Protein AF-A0A4Y2I710-F1 (afdb_monomer_lite)

Structure (mmCIF, N/CA/C/O backbone):
data_AF-A0A4Y2I710-F1
#
_entry.id   AF-A0A4Y2I710-F1
#
loop_
_atom_site.group_PDB
_atom_site.id
_atom_site.type_symbol
_atom_site.label_atom_id
_atom_site.label_alt_id
_atom_site.label_comp_id
_atom_site.label_asym_id
_atom_site.label_entity_id
_atom_site.label_seq_id
_atom_site.pdbx_PDB_ins_code
_atom_site.Cartn_x
_atom_site.Cartn_y
_atom_site.Cartn_z
_atom_site.occupancy
_atom_site.B_iso_or_equiv
_atom_site.auth_seq_id
_atom_site.auth_comp_id
_atom_site.auth_asym_id
_atom_site.auth_atom_id
_atom_site.pdbx_PDB_model_num
ATOM 1 N N . MET A 1 1 ? -2.786 16.058 -28.121 1.00 37.12 1 MET A N 1
ATOM 2 C CA . MET A 1 1 ? -1.895 14.977 -27.649 1.00 37.12 1 MET A CA 1
ATOM 3 C C . MET A 1 1 ? -0.462 15.469 -27.745 1.00 37.12 1 MET A C 1
ATOM 5 O O . MET A 1 1 ? -0.052 15.858 -28.829 1.00 37.12 1 MET A O 1
ATOM 9 N N . ALA A 1 2 ? 0.272 15.526 -26.635 1.00 42.47 2 ALA A N 1
ATOM 10 C CA . ALA A 1 2 ? 1.715 15.735 -26.691 1.00 42.47 2 ALA A CA 1
ATOM 11 C C . ALA A 1 2 ? 2.361 14.354 -26.832 1.00 42.47 2 ALA A C 1
ATOM 13 O O . ALA A 1 2 ? 2.323 13.562 -25.892 1.00 42.47 2 ALA A O 1
ATOM 14 N N . TYR A 1 3 ? 2.883 14.042 -28.016 1.00 41.62 3 TYR A N 1
ATOM 15 C CA . TYR A 1 3 ? 3.672 12.834 -28.225 1.00 41.62 3 TYR A CA 1
ATOM 16 C C . TYR A 1 3 ? 4.950 12.957 -27.389 1.00 41.62 3 TYR A C 1
ATOM 18 O O . TYR A 1 3 ? 5.738 13.886 -27.576 1.00 41.62 3 TYR A O 1
ATOM 26 N N . LEU A 1 4 ? 5.138 12.059 -26.422 1.00 51.78 4 LEU A N 1
ATOM 27 C CA . LEU A 1 4 ? 6.428 11.921 -25.756 1.00 51.78 4 LEU A CA 1
ATOM 28 C C . LEU A 1 4 ? 7.411 11.367 -26.791 1.00 51.78 4 LEU A C 1
ATOM 30 O O . LEU A 1 4 ? 7.114 10.371 -27.446 1.00 51.78 4 LEU A O 1
ATOM 34 N N . LEU A 1 5 ? 8.555 12.033 -26.960 1.00 45.72 5 LEU A N 1
ATOM 35 C CA . LEU A 1 5 ? 9.612 11.564 -27.857 1.00 45.72 5 LEU A CA 1
ATOM 36 C C . LEU A 1 5 ? 9.988 10.111 -27.501 1.00 45.72 5 LEU A C 1
ATOM 38 O O . LEU A 1 5 ? 10.096 9.820 -26.304 1.00 45.72 5 LEU A O 1
ATOM 42 N N . PRO A 1 6 ? 10.224 9.228 -28.491 1.00 58.31 6 PRO A N 1
ATOM 43 C CA . PRO A 1 6 ? 10.567 7.820 -28.264 1.00 58.31 6 PRO A CA 1
ATOM 44 C C . PRO A 1 6 ? 11.717 7.629 -27.265 1.00 58.31 6 PRO A C 1
ATOM 46 O O . PRO A 1 6 ? 11.672 6.734 -26.430 1.00 58.31 6 PRO A O 1
ATOM 49 N N . ASP A 1 7 ? 12.682 8.552 -27.253 1.00 62.19 7 ASP A N 1
ATOM 50 C CA . ASP A 1 7 ? 13.846 8.524 -26.359 1.00 62.19 7 ASP A CA 1
ATOM 51 C C . ASP A 1 7 ? 13.526 8.768 -24.868 1.00 62.19 7 ASP A C 1
ATOM 53 O O . ASP A 1 7 ? 14.387 8.577 -24.009 1.00 62.19 7 ASP A O 1
ATOM 57 N N . ARG A 1 8 ? 12.302 9.199 -24.517 1.00 60.38 8 ARG A N 1
ATOM 58 C CA . ARG A 1 8 ? 11.859 9.345 -23.114 1.00 60.38 8 ARG A CA 1
ATOM 59 C C . ARG A 1 8 ? 11.160 8.110 -22.553 1.00 60.38 8 ARG A C 1
ATOM 61 O O . ARG A 1 8 ? 10.933 8.075 -21.342 1.00 60.38 8 ARG A O 1
ATOM 68 N N . ILE A 1 9 ? 10.786 7.138 -23.385 1.00 59.91 9 ILE A N 1
ATOM 69 C CA . ILE A 1 9 ? 10.041 5.953 -22.954 1.00 59.91 9 ILE A CA 1
ATOM 70 C C . ILE A 1 9 ? 10.943 4.738 -23.120 1.00 59.91 9 ILE A C 1
ATOM 72 O O . ILE A 1 9 ? 11.328 4.371 -24.222 1.00 59.91 9 ILE A O 1
ATOM 76 N N . ARG A 1 10 ? 11.275 4.096 -22.001 1.00 66.56 10 ARG A N 1
ATOM 77 C CA . ARG A 1 10 ? 11.986 2.821 -22.002 1.00 66.56 10 ARG A CA 1
ATOM 78 C C . ARG A 1 10 ? 10.987 1.718 -21.689 1.00 66.56 10 ARG A C 1
ATOM 80 O O . ARG A 1 10 ? 10.447 1.687 -20.584 1.00 66.56 10 ARG A O 1
ATOM 87 N N . GLU A 1 11 ? 10.759 0.822 -22.643 1.00 72.00 11 GLU A N 1
ATOM 88 C CA . GLU A 1 11 ? 9.982 -0.392 -22.394 1.00 72.00 11 GLU A CA 1
ATOM 89 C C . GLU A 1 11 ? 10.671 -1.226 -21.310 1.00 72.00 11 GLU A C 1
ATOM 91 O O . GLU A 1 11 ? 11.881 -1.470 -21.345 1.00 72.00 11 GLU A O 1
ATOM 96 N N . THR A 1 12 ? 9.904 -1.613 -20.294 1.00 79.88 12 THR A N 1
ATOM 97 C CA . THR A 1 12 ? 10.378 -2.415 -19.163 1.00 79.88 12 THR A CA 1
ATOM 98 C C . THR A 1 12 ? 9.270 -3.359 -18.718 1.00 79.88 12 THR A C 1
ATOM 100 O O . THR A 1 12 ? 8.093 -3.112 -18.983 1.00 79.88 12 THR A O 1
ATOM 103 N N . SER A 1 13 ? 9.634 -4.455 -18.055 1.00 83.12 13 SER A N 1
ATOM 104 C CA . SER A 1 13 ? 8.649 -5.387 -17.511 1.00 83.12 13 SER A CA 1
ATOM 105 C C . SER A 1 13 ? 7.849 -4.744 -16.367 1.00 83.12 13 SER A C 1
ATOM 107 O O . SER A 1 13 ? 8.386 -3.901 -15.637 1.00 83.12 13 SER A O 1
ATOM 109 N N . PRO A 1 14 ? 6.597 -5.178 -16.132 1.00 82.44 14 PRO A N 1
ATOM 110 C CA . PRO A 1 14 ? 5.882 -4.865 -14.900 1.00 82.44 14 PRO A CA 1
ATOM 111 C C . PRO A 1 14 ? 6.755 -5.129 -13.665 1.00 82.44 14 PRO A C 1
ATOM 113 O O . PRO A 1 14 ? 7.597 -6.028 -13.656 1.00 82.44 14 PRO A O 1
ATOM 116 N N . PHE A 1 15 ? 6.585 -4.300 -12.637 1.00 82.75 15 PHE A N 1
ATOM 117 C CA . PHE A 1 15 ? 7.353 -4.299 -11.383 1.00 82.75 15 PHE A CA 1
ATOM 118 C C . PHE A 1 15 ? 8.875 -4.079 -11.501 1.00 82.75 15 PHE A C 1
ATOM 120 O O . PHE A 1 15 ? 9.562 -4.114 -10.481 1.00 82.75 15 PHE A O 1
ATOM 127 N N . ALA A 1 16 ? 9.408 -3.739 -12.686 1.00 84.75 16 ALA A N 1
ATOM 128 C CA . ALA A 1 16 ? 10.828 -3.389 -12.850 1.00 84.75 16 ALA A CA 1
ATOM 129 C C . ALA A 1 16 ? 11.250 -2.183 -11.993 1.00 84.75 16 ALA A C 1
ATOM 131 O O . ALA A 1 16 ? 12.386 -2.105 -11.526 1.00 84.75 16 ALA A O 1
ATOM 132 N N . VAL A 1 17 ? 10.323 -1.249 -11.768 1.00 84.31 17 VAL A N 1
ATOM 133 C CA . VAL A 1 17 ? 10.470 -0.156 -10.806 1.00 84.31 17 VAL A CA 1
ATOM 134 C C . VAL A 1 17 ? 9.251 -0.181 -9.898 1.00 84.31 17 VAL A C 1
ATOM 136 O O . VAL A 1 17 ? 8.135 0.104 -10.339 1.00 84.31 17 VAL A O 1
ATOM 139 N N . THR A 1 18 ? 9.469 -0.542 -8.636 1.00 86.12 18 THR A N 1
ATOM 140 C CA . THR A 1 18 ? 8.421 -0.612 -7.616 1.00 86.12 18 THR A CA 1
ATOM 141 C C . THR A 1 18 ? 8.707 0.421 -6.538 1.00 86.12 18 THR A C 1
ATOM 143 O O . THR A 1 18 ? 9.806 0.456 -5.989 1.00 86.12 18 THR A O 1
ATOM 146 N N . GLY A 1 19 ? 7.730 1.276 -6.251 1.00 84.94 19 GLY A N 1
ATOM 147 C CA . GLY A 1 19 ? 7.777 2.172 -5.105 1.00 84.94 19 GLY A CA 1
ATOM 148 C C . GLY A 1 19 ? 7.083 1.550 -3.910 1.00 84.94 19 GLY A C 1
ATOM 149 O O . GLY A 1 19 ? 6.038 0.909 -4.053 1.00 84.94 19 GLY A O 1
ATOM 150 N N . LEU A 1 20 ? 7.677 1.773 -2.747 1.00 84.56 20 LEU A N 1
ATOM 151 C CA . LEU A 1 20 ? 7.140 1.364 -1.466 1.00 84.56 20 LEU A CA 1
ATOM 152 C C . LEU A 1 20 ? 6.627 2.589 -0.714 1.00 84.56 20 LEU A C 1
ATOM 154 O O . LEU A 1 20 ? 7.358 3.573 -0.599 1.00 84.56 20 LEU A O 1
ATOM 158 N N . ASP A 1 21 ? 5.405 2.530 -0.195 1.00 83.81 21 ASP A N 1
ATOM 159 C CA . ASP A 1 21 ? 4.890 3.573 0.693 1.00 83.81 21 ASP A CA 1
ATOM 160 C C . ASP A 1 21 ? 3.987 2.997 1.786 1.00 83.81 21 ASP A C 1
ATOM 162 O O . ASP A 1 21 ? 3.366 1.950 1.614 1.00 83.81 21 ASP A O 1
ATOM 166 N N . TYR A 1 22 ? 3.892 3.698 2.910 1.00 83.12 22 TYR A N 1
ATOM 167 C CA . TYR A 1 22 ? 3.013 3.329 4.010 1.00 83.12 22 TYR A CA 1
ATOM 168 C C . TYR A 1 22 ? 1.666 4.053 3.907 1.00 83.12 22 TYR A C 1
ATOM 170 O O . TYR A 1 22 ? 1.556 5.285 3.831 1.00 83.12 22 TYR A O 1
ATOM 178 N N . LEU A 1 23 ? 0.600 3.266 3.990 1.00 82.75 23 LEU A N 1
ATOM 179 C CA . LEU A 1 23 ? -0.751 3.726 4.248 1.00 82.75 23 LEU A CA 1
ATOM 180 C C . LEU A 1 23 ? -1.021 3.637 5.750 1.00 82.75 23 LEU A C 1
ATOM 182 O O . LEU A 1 23 ? -1.214 2.557 6.300 1.00 82.75 23 LEU A O 1
ATOM 186 N N . GLY A 1 24 ? -1.044 4.785 6.417 1.00 79.38 24 GLY A N 1
ATOM 187 C CA . GLY A 1 24 ? -1.417 4.861 7.819 1.00 79.38 24 GLY A CA 1
ATOM 188 C C . GLY A 1 24 ? -1.116 6.221 8.449 1.00 79.38 24 GLY A C 1
ATOM 189 O O . GLY A 1 24 ? -0.632 7.125 7.761 1.00 79.38 24 GLY A O 1
ATOM 190 N N . PRO A 1 25 ? -1.404 6.375 9.750 1.00 82.62 25 PRO A N 1
ATOM 191 C CA . PRO A 1 25 ? -2.068 5.377 10.592 1.00 82.62 25 PRO A CA 1
ATOM 192 C C . PRO A 1 25 ? -3.547 5.201 10.206 1.00 82.62 25 PRO A C 1
ATOM 194 O O . PRO A 1 25 ? -4.283 6.183 10.107 1.00 82.62 25 PRO A O 1
ATOM 197 N N . LEU A 1 26 ? -3.975 3.954 9.992 1.00 84.12 26 LEU A N 1
ATOM 198 C CA . LEU A 1 26 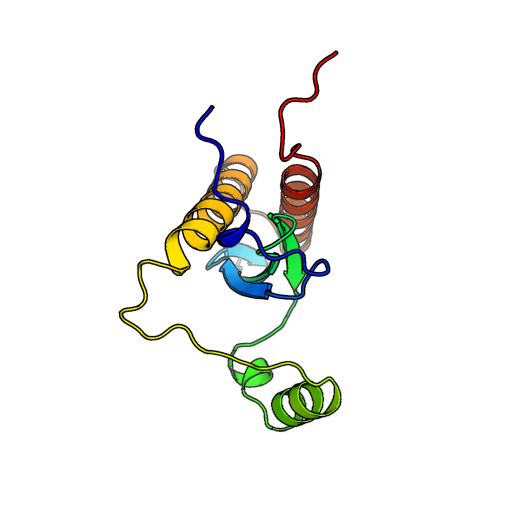? -5.388 3.580 9.889 1.00 84.12 26 LEU A CA 1
ATOM 199 C C . LEU A 1 26 ? -5.852 3.072 11.251 1.00 84.12 26 LEU A C 1
ATOM 201 O O . LEU A 1 26 ? -5.192 2.226 11.855 1.00 84.12 26 LEU A O 1
ATOM 205 N N . TYR A 1 27 ? -6.969 3.602 11.736 1.00 84.50 27 TYR A N 1
ATOM 206 C CA . TYR A 1 27 ? -7.517 3.238 13.037 1.00 84.50 27 TYR A CA 1
ATOM 207 C C . TYR A 1 27 ? -8.574 2.154 12.863 1.00 84.50 27 TYR A C 1
ATOM 209 O O . TYR A 1 27 ? -9.448 2.283 12.007 1.00 84.50 27 TYR A O 1
ATOM 217 N N . TYR A 1 28 ? -8.472 1.103 13.667 1.00 85.88 28 TYR A N 1
ATOM 218 C CA . TYR A 1 28 ? -9.467 0.042 13.771 1.00 85.88 28 TYR A CA 1
ATOM 219 C C . TYR A 1 28 ? -9.734 -0.247 15.244 1.00 85.88 28 TYR A C 1
ATOM 221 O O . TYR A 1 28 ? -8.857 -0.044 16.086 1.00 85.88 28 TYR A O 1
ATOM 229 N N . ASP A 1 29 ? -10.932 -0.727 15.543 1.00 87.19 29 ASP A N 1
ATOM 230 C CA . ASP A 1 29 ? -11.319 -1.084 16.898 1.00 87.19 29 ASP A CA 1
ATOM 231 C C . ASP A 1 29 ? -11.137 -2.585 17.106 1.00 87.19 29 ASP A C 1
ATOM 233 O O . ASP A 1 29 ? -11.661 -3.426 16.371 1.00 87.19 29 ASP A O 1
ATOM 237 N N . GLU A 1 30 ? -10.378 -2.931 18.137 1.00 86.75 30 GLU A N 1
ATOM 238 C CA . GLU A 1 30 ? -10.159 -4.301 18.568 1.00 86.75 30 GLU A CA 1
ATOM 239 C C . GLU A 1 30 ? -10.509 -4.396 20.048 1.00 86.75 30 GLU A C 1
ATOM 241 O O . GLU A 1 30 ? -9.903 -3.726 20.878 1.00 86.75 30 GLU A O 1
ATOM 246 N N . LYS A 1 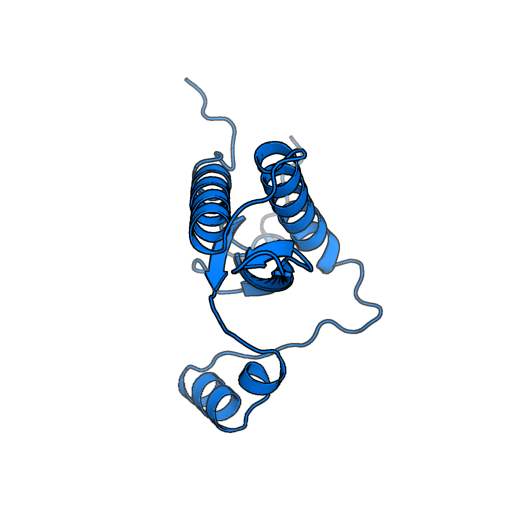31 ? -11.498 -5.229 20.398 1.00 85.00 31 LYS A N 1
ATOM 247 C CA . LYS A 1 31 ? -11.933 -5.430 21.796 1.00 85.00 31 LYS A CA 1
ATOM 248 C C . LYS A 1 31 ? -12.244 -4.111 22.533 1.00 85.00 31 LYS A C 1
ATOM 250 O O . LYS A 1 31 ? -11.917 -3.970 23.707 1.00 85.00 31 LYS A O 1
ATOM 255 N N . SER A 1 32 ? -12.880 -3.163 21.841 1.00 80.56 32 SER A N 1
ATOM 256 C CA . SER A 1 32 ? -13.206 -1.817 22.348 1.00 80.56 32 SER A CA 1
ATOM 257 C C . SER A 1 32 ? -11.998 -0.904 22.610 1.00 80.56 32 SER A C 1
ATOM 259 O O . SER A 1 32 ? -12.151 0.154 23.217 1.00 80.56 32 SER A O 1
ATOM 261 N N . GLU A 1 33 ? -10.810 -1.276 22.128 1.00 86.75 33 GLU A N 1
ATOM 262 C CA . GLU A 1 33 ? -9.620 -0.429 22.100 1.00 86.75 33 GLU A CA 1
ATOM 263 C C . GLU A 1 33 ? -9.308 -0.008 20.662 1.00 86.75 33 GLU A C 1
ATOM 265 O O . GLU A 1 33 ? -9.247 -0.839 19.754 1.00 86.75 33 GLU A O 1
ATOM 270 N N . SER A 1 34 ? -9.054 1.284 20.452 1.00 86.12 34 SER A N 1
ATOM 271 C CA . SER A 1 34 ? -8.637 1.780 19.141 1.00 86.12 34 SER A CA 1
ATOM 272 C C . SER A 1 34 ? -7.150 1.517 18.920 1.00 86.12 34 SER A C 1
ATOM 274 O O . SER A 1 34 ? -6.296 1.970 19.690 1.00 86.12 34 SER A O 1
ATOM 276 N N . ARG A 1 35 ? -6.824 0.801 17.846 1.00 86.50 35 ARG A N 1
ATOM 277 C CA . ARG A 1 35 ? -5.459 0.443 17.458 1.00 86.50 35 ARG A CA 1
ATOM 278 C C . ARG A 1 35 ? -5.093 1.056 16.121 1.00 86.50 35 ARG A C 1
ATOM 280 O O . ARG A 1 35 ? -5.930 1.289 15.253 1.00 86.50 35 ARG A O 1
ATOM 287 N N . LYS A 1 36 ? -3.797 1.322 15.956 1.00 86.25 36 LYS A N 1
ATOM 288 C CA . LYS A 1 36 ? -3.226 1.820 14.703 1.00 86.25 36 LYS A CA 1
ATOM 289 C C . LYS A 1 36 ? -2.706 0.647 13.891 1.00 86.25 36 LYS A C 1
ATOM 291 O O . LYS A 1 36 ? -1.982 -0.196 14.412 1.00 86.25 36 LYS A O 1
ATOM 296 N N . SER A 1 37 ? -3.020 0.643 12.607 1.00 84.75 37 SER A N 1
ATOM 297 C CA . SER A 1 37 ? -2.388 -0.212 11.612 1.00 84.75 37 SER A CA 1
ATOM 298 C C . SER A 1 37 ? -1.683 0.643 10.565 1.00 84.75 37 SER A C 1
ATOM 300 O O . SER A 1 37 ? -2.080 1.776 10.269 1.00 84.75 37 SER A O 1
ATOM 302 N N . TYR A 1 38 ? -0.611 0.081 10.023 1.00 84.94 38 TYR A N 1
ATOM 303 C CA . TYR A 1 38 ? 0.073 0.592 8.848 1.00 84.94 38 TYR A CA 1
ATOM 304 C C . TYR A 1 38 ? 0.065 -0.517 7.812 1.00 84.94 38 TYR A C 1
ATOM 306 O O . TYR A 1 38 ? 0.394 -1.661 8.121 1.00 84.94 38 TYR A O 1
ATOM 314 N N . ILE A 1 39 ? -0.332 -0.174 6.597 1.00 84.31 39 ILE A N 1
ATOM 315 C CA . ILE A 1 39 ? -0.373 -1.102 5.475 1.00 84.31 39 ILE A CA 1
ATOM 316 C C . ILE A 1 39 ? 0.710 -0.688 4.503 1.00 84.31 39 ILE A C 1
ATOM 318 O O . ILE A 1 39 ? 0.846 0.493 4.183 1.00 84.31 39 ILE A O 1
ATOM 322 N N . LEU A 1 40 ? 1.477 -1.663 4.036 1.00 86.31 40 LEU A N 1
ATOM 323 C CA . LEU A 1 40 ? 2.512 -1.411 3.057 1.00 86.31 40 LEU A CA 1
ATOM 324 C C . LEU A 1 40 ? 1.921 -1.458 1.653 1.00 86.31 40 LEU A C 1
ATOM 326 O O . LEU A 1 40 ? 1.215 -2.401 1.301 1.00 86.31 40 LEU A O 1
ATOM 330 N N . LEU A 1 41 ? 2.204 -0.442 0.850 1.00 86.06 41 LEU A N 1
ATOM 331 C CA . LEU A 1 41 ? 1.785 -0.351 -0.538 1.00 86.06 41 LEU A CA 1
ATOM 332 C C . LEU A 1 41 ? 2.997 -0.561 -1.438 1.00 86.06 41 LEU A C 1
ATOM 334 O O . LEU A 1 41 ? 3.960 0.202 -1.389 1.00 86.06 41 LEU A O 1
ATOM 338 N N . PHE A 1 42 ? 2.914 -1.570 -2.295 1.00 87.12 42 PHE A N 1
ATOM 339 C CA . PHE A 1 42 ? 3.825 -1.791 -3.407 1.00 87.12 42 PHE A CA 1
ATOM 340 C C . PHE A 1 42 ? 3.163 -1.252 -4.666 1.00 87.12 42 PHE A C 1
ATOM 342 O O . PHE A 1 42 ? 2.043 -1.631 -4.997 1.00 87.12 42 PHE A O 1
ATOM 349 N N . THR A 1 43 ? 3.837 -0.351 -5.365 1.00 85.56 43 THR A N 1
ATOM 350 C CA . THR A 1 43 ? 3.271 0.330 -6.533 1.00 85.56 43 THR A CA 1
ATOM 351 C C . THR A 1 43 ? 4.215 0.232 -7.713 1.00 85.56 43 THR A C 1
ATOM 353 O O . THR A 1 43 ? 5.380 0.616 -7.620 1.00 85.56 43 THR A O 1
ATOM 356 N N . CYS A 1 44 ? 3.728 -0.274 -8.840 1.00 85.19 44 CYS A N 1
ATOM 357 C CA . CYS A 1 44 ? 4.525 -0.358 -10.050 1.00 85.19 44 CYS A CA 1
ATOM 358 C C . CYS A 1 44 ? 4.547 0.993 -10.779 1.00 85.19 44 CYS A C 1
ATOM 360 O O . CYS A 1 44 ? 3.501 1.538 -11.124 1.00 85.19 44 CYS A O 1
ATOM 362 N N . ALA A 1 45 ? 5.736 1.519 -11.081 1.00 80.69 45 ALA A N 1
ATOM 363 C CA . ALA A 1 45 ? 5.889 2.735 -11.888 1.00 80.69 45 ALA A CA 1
ATOM 364 C C . ALA A 1 45 ? 5.423 2.556 -13.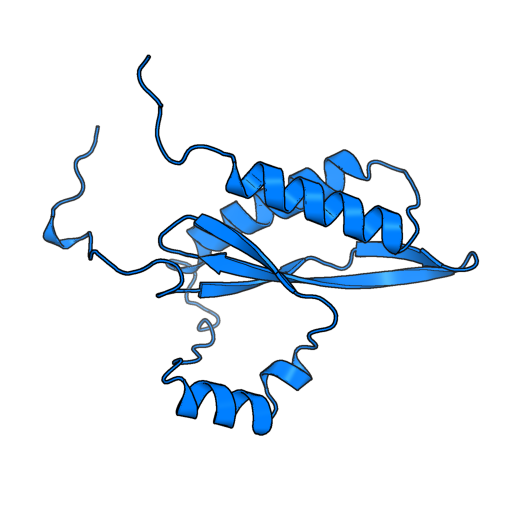341 1.00 80.69 45 ALA A C 1
ATOM 366 O O . ALA A 1 45 ? 5.057 3.524 -14.001 1.00 80.69 45 ALA A O 1
ATOM 367 N N . VAL A 1 46 ? 5.505 1.318 -13.838 1.00 78.38 46 VAL A N 1
ATOM 368 C CA . VAL A 1 46 ? 5.319 0.960 -15.249 1.00 78.38 46 VAL A CA 1
ATOM 369 C C . VAL A 1 46 ? 3.841 0.740 -15.554 1.00 78.38 46 VAL A C 1
ATOM 371 O O . VAL A 1 46 ? 3.304 1.355 -16.467 1.00 78.38 46 VAL A O 1
ATOM 374 N N . THR A 1 47 ? 3.169 -0.098 -14.760 1.00 78.06 47 THR A N 1
ATOM 375 C CA . THR A 1 47 ? 1.757 -0.469 -14.961 1.00 78.06 47 THR A CA 1
ATOM 376 C C . THR A 1 47 ? 0.796 0.335 -14.091 1.00 78.06 47 THR A C 1
ATOM 378 O O . THR A 1 47 ? -0.409 0.267 -14.287 1.00 78.06 47 THR A O 1
ATOM 381 N N . ARG A 1 48 ? 1.304 1.113 -13.124 1.00 75.00 48 ARG A N 1
ATOM 382 C CA . ARG A 1 48 ? 0.504 1.781 -12.079 1.00 75.00 48 ARG A CA 1
ATOM 383 C C . ARG A 1 48 ? -0.316 0.819 -11.210 1.00 75.00 48 ARG A C 1
ATOM 385 O O . ARG A 1 48 ? -1.195 1.274 -10.482 1.00 75.00 48 ARG A O 1
ATOM 392 N N . GLU A 1 49 ? 0.001 -0.473 -11.248 1.00 83.44 49 GLU A N 1
ATOM 393 C CA . GLU A 1 49 ? -0.615 -1.478 -10.388 1.00 83.44 49 GLU A CA 1
ATOM 394 C C . GLU A 1 49 ? -0.177 -1.298 -8.937 1.00 83.44 49 GLU A C 1
ATOM 396 O O . 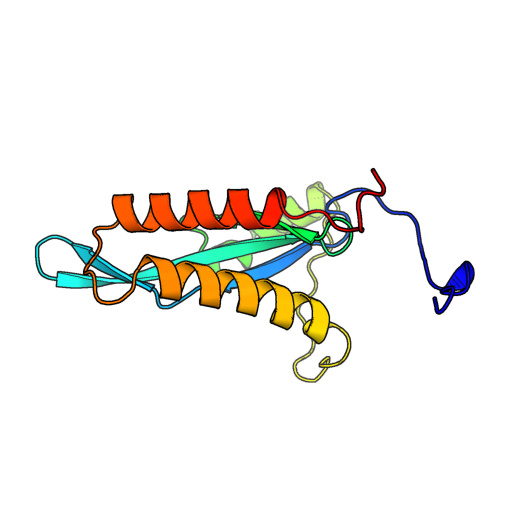GLU A 1 49 ? 0.963 -0.925 -8.640 1.00 83.44 49 GLU A O 1
ATOM 401 N N . MET A 1 50 ? -1.098 -1.599 -8.032 1.00 85.31 50 MET A N 1
ATOM 402 C CA . MET A 1 50 ? -0.908 -1.572 -6.595 1.00 85.31 50 MET A CA 1
ATOM 403 C C . MET A 1 50 ? -1.038 -2.986 -6.024 1.00 85.31 50 MET A C 1
ATOM 405 O O . MET A 1 50 ? -1.922 -3.753 -6.408 1.00 85.31 50 MET A O 1
ATOM 409 N N . LYS A 1 51 ? -0.177 -3.312 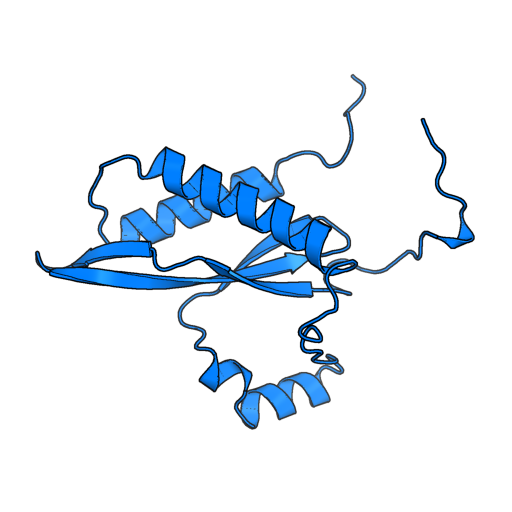-5.062 1.00 87.19 51 LYS A N 1
ATOM 410 C CA . LYS A 1 51 ? -0.261 -4.511 -4.230 1.00 87.19 51 LYS A CA 1
ATOM 411 C C . LYS A 1 51 ? -0.135 -4.134 -2.762 1.00 87.19 51 LYS A C 1
ATOM 413 O O . LYS A 1 51 ? 0.759 -3.372 -2.395 1.00 87.19 51 LYS A O 1
ATOM 418 N N . LYS A 1 52 ? -1.022 -4.657 -1.914 1.00 86.06 52 LYS A N 1
ATOM 419 C CA . LYS A 1 52 ? -0.915 -4.508 -0.456 1.00 86.06 52 LYS A CA 1
ATOM 420 C C . LYS A 1 52 ? 0.051 -5.540 0.144 1.00 86.06 52 LYS A C 1
ATOM 422 O O . LYS A 1 52 ? 0.091 -6.688 -0.291 1.00 86.06 52 LYS A O 1
ATOM 427 N N . GLY A 1 53 ? 0.799 -5.143 1.169 1.00 81.25 53 GLY A N 1
ATOM 428 C CA . GLY A 1 53 ? 1.598 -6.022 2.022 1.00 81.25 53 GLY A CA 1
ATOM 429 C C . GLY A 1 53 ? 1.138 -5.954 3.475 1.00 81.25 53 GLY A C 1
ATOM 430 O O . GLY A 1 53 ? 0.974 -4.862 4.025 1.00 81.25 53 GLY A O 1
ATOM 431 N N . PHE A 1 54 ? 0.957 -7.119 4.100 1.00 67.38 54 PHE A N 1
ATOM 432 C CA . PHE A 1 54 ? 0.587 -7.235 5.513 1.00 67.38 54 PHE A CA 1
ATOM 433 C C . PHE A 1 54 ? 1.799 -7.437 6.398 1.00 67.38 54 PHE A C 1
ATOM 435 O O . PHE A 1 54 ? 2.699 -8.196 6.051 1.00 67.38 54 PHE A O 1
ATOM 442 N N . ASN A 1 55 ? 1.766 -6.814 7.578 1.00 65.88 55 ASN A N 1
ATOM 443 C CA . ASN A 1 55 ? 2.696 -7.078 8.678 1.00 65.88 55 ASN A CA 1
ATOM 444 C C . ASN A 1 55 ? 4.181 -6.907 8.319 1.00 65.88 55 ASN A C 1
ATOM 446 O O . ASN A 1 55 ? 5.054 -7.465 8.979 1.00 65.88 55 ASN A O 1
ATOM 450 N N . VAL A 1 56 ? 4.479 -6.110 7.293 1.00 63.34 56 VAL A N 1
ATOM 451 C CA . VAL A 1 56 ? 5.851 -5.774 6.926 1.00 63.34 56 VAL A CA 1
ATOM 452 C C . VAL A 1 56 ? 6.248 -4.520 7.694 1.00 63.34 56 VAL A C 1
ATOM 454 O O . VAL A 1 56 ? 5.749 -3.426 7.432 1.00 63.34 56 VAL A O 1
ATOM 457 N N . LEU A 1 57 ? 7.125 -4.695 8.679 1.00 65.81 57 LEU A N 1
ATOM 458 C CA . LEU A 1 57 ? 7.683 -3.589 9.449 1.00 65.81 57 LEU A CA 1
ATOM 459 C C . LEU A 1 57 ? 8.883 -2.982 8.721 1.00 65.81 57 LEU A C 1
ATOM 461 O O . LEU A 1 57 ? 9.662 -3.692 8.087 1.00 65.81 57 LEU A O 1
ATOM 465 N N . ASP A 1 58 ? 9.097 -1.681 8.896 1.00 68.19 58 ASP A N 1
ATOM 466 C CA . ASP A 1 58 ? 10.239 -0.976 8.300 1.00 68.19 58 ASP A CA 1
ATOM 467 C C . ASP A 1 58 ? 11.590 -1.565 8.726 1.00 68.19 58 ASP A C 1
ATOM 469 O O . ASP A 1 58 ? 12.503 -1.742 7.919 1.00 68.19 58 ASP A O 1
ATOM 473 N N . HIS A 1 59 ? 11.688 -1.966 9.995 1.00 67.69 59 HIS A N 1
ATOM 474 C CA . HIS A 1 59 ? 12.856 -2.674 10.507 1.00 67.69 59 HIS A CA 1
ATOM 475 C C . HIS A 1 59 ? 13.069 -4.026 9.808 1.00 67.69 59 HIS A C 1
ATOM 477 O O . HIS A 1 59 ? 14.209 -4.404 9.558 1.00 67.69 59 HIS A O 1
ATOM 483 N N . SER A 1 60 ? 11.987 -4.723 9.441 1.00 73.56 60 SER A N 1
ATOM 484 C CA . SER A 1 60 ? 12.064 -5.997 8.720 1.00 73.56 60 SER A CA 1
ATOM 485 C C . SER A 1 60 ? 12.588 -5.806 7.298 1.00 73.56 60 SER A C 1
ATOM 487 O O . SER A 1 60 ? 13.425 -6.585 6.864 1.00 73.56 60 SER A O 1
ATOM 489 N N . LEU A 1 61 ? 12.189 -4.744 6.593 1.00 75.25 61 LEU A N 1
ATOM 490 C CA . LEU A 1 61 ? 12.717 -4.438 5.253 1.00 75.25 61 LEU A CA 1
ATOM 491 C C . LEU A 1 61 ? 14.197 -4.055 5.265 1.00 75.25 61 LEU A C 1
ATOM 493 O O . LEU A 1 61 ? 14.915 -4.274 4.291 1.00 75.25 61 LEU A O 1
ATOM 497 N N . ASN A 1 62 ? 14.646 -3.480 6.377 1.00 76.38 62 ASN A N 1
ATOM 498 C CA . ASN A 1 62 ? 16.035 -3.106 6.599 1.00 76.38 62 ASN A CA 1
ATOM 499 C C . ASN A 1 62 ? 16.872 -4.221 7.242 1.00 76.38 62 ASN A C 1
ATOM 501 O O . ASN A 1 62 ? 18.056 -3.992 7.507 1.00 76.38 62 ASN A O 1
ATOM 505 N N . SER A 1 63 ? 16.288 -5.397 7.485 1.00 85.00 63 SER A N 1
ATOM 506 C CA . SER A 1 63 ? 16.993 -6.529 8.074 1.00 85.00 63 SER A CA 1
ATOM 507 C C . SER A 1 63 ? 18.029 -7.107 7.105 1.00 85.00 63 SER A C 1
ATOM 509 O O . SER A 1 63 ? 17.955 -6.925 5.882 1.00 85.00 63 SER A O 1
ATOM 511 N N . GLU A 1 64 ? 19.037 -7.783 7.649 1.00 86.06 64 GLU A N 1
ATOM 512 C CA . GLU A 1 64 ? 20.115 -8.366 6.848 1.00 86.06 64 GLU A CA 1
ATOM 513 C C . GLU A 1 64 ? 19.594 -9.490 5.942 1.00 86.06 64 GLU A C 1
ATOM 515 O O . GLU A 1 64 ? 20.013 -9.608 4.791 1.00 86.06 64 GLU A O 1
ATOM 520 N N . GLU A 1 65 ? 18.583 -10.224 6.403 1.00 86.00 65 GLU A N 1
ATOM 521 C CA . GLU A 1 65 ? 17.889 -11.268 5.652 1.00 86.00 65 GLU A CA 1
ATOM 522 C C . GLU A 1 65 ? 17.191 -10.696 4.412 1.00 86.00 65 GLU A C 1
ATOM 524 O O . GLU A 1 65 ? 17.340 -11.236 3.313 1.00 86.00 65 GLU A O 1
ATOM 529 N N . CYS A 1 66 ? 16.483 -9.566 4.550 1.00 82.81 66 CYS A N 1
ATOM 530 C CA . CYS A 1 66 ? 15.848 -8.894 3.414 1.00 82.81 66 CYS A CA 1
ATOM 531 C C . CYS A 1 66 ? 16.882 -8.356 2.422 1.00 82.81 66 CYS A C 1
ATOM 533 O O . CYS A 1 66 ? 16.707 -8.492 1.211 1.00 82.81 66 CYS A O 1
ATOM 535 N N . ARG A 1 67 ? 17.995 -7.792 2.906 1.00 83.19 67 ARG A N 1
ATOM 536 C CA . ARG A 1 67 ? 19.081 -7.315 2.032 1.00 83.19 67 ARG A CA 1
ATOM 537 C C . ARG A 1 67 ? 19.757 -8.456 1.280 1.00 83.19 67 ARG A C 1
ATOM 539 O O . ARG A 1 67 ? 20.034 -8.307 0.090 1.00 83.19 67 ARG A O 1
ATOM 546 N N . HIS A 1 68 ? 19.983 -9.590 1.942 1.00 88.62 68 HIS A N 1
ATOM 547 C CA . HIS A 1 68 ? 20.509 -10.789 1.300 1.00 88.62 68 HIS A CA 1
ATOM 548 C C . HIS A 1 68 ? 19.544 -11.298 0.225 1.00 88.62 68 HIS A C 1
ATOM 550 O O . HIS A 1 68 ? 19.958 -11.530 -0.910 1.00 88.62 68 HIS A O 1
ATOM 556 N N . TYR A 1 69 ? 18.248 -11.373 0.539 1.00 88.00 69 TYR A N 1
ATOM 557 C CA . TYR A 1 69 ? 17.214 -11.743 -0.426 1.00 88.00 69 TYR A CA 1
ATOM 558 C C . TYR A 1 69 ? 17.184 -10.797 -1.637 1.00 88.00 69 TYR A C 1
ATOM 560 O O . TYR A 1 69 ? 17.161 -11.254 -2.781 1.00 88.00 69 TYR A O 1
ATOM 568 N N . PHE A 1 70 ? 17.241 -9.479 -1.419 1.00 87.25 70 PHE A N 1
ATOM 569 C CA . PHE A 1 70 ? 17.287 -8.505 -2.511 1.00 87.25 70 PHE A CA 1
ATOM 570 C C . PHE A 1 70 ? 18.540 -8.671 -3.372 1.00 87.25 70 PHE A C 1
ATOM 572 O O . PHE A 1 70 ? 18.434 -8.656 -4.596 1.00 87.25 70 PHE A O 1
ATOM 579 N N . SER A 1 71 ? 19.703 -8.903 -2.760 1.00 87.44 71 SER A N 1
ATOM 580 C CA . SER A 1 71 ? 20.952 -9.167 -3.481 1.00 87.44 71 SER A CA 1
ATOM 581 C C . SER A 1 71 ? 20.857 -10.431 -4.344 1.00 87.44 71 SER A C 1
ATOM 583 O O . SER A 1 71 ? 21.132 -10.388 -5.545 1.00 87.44 71 SER A O 1
ATOM 585 N N . GLU A 1 72 ? 20.372 -11.538 -3.770 1.00 92.31 72 GLU A N 1
ATOM 586 C CA . GLU A 1 72 ? 20.197 -12.819 -4.464 1.00 92.31 72 GLU A CA 1
ATOM 587 C C . GLU A 1 72 ? 19.233 -12.693 -5.654 1.00 92.31 72 GLU A C 1
ATOM 589 O O . GLU A 1 72 ? 19.503 -13.193 -6.748 1.00 92.31 72 GLU A O 1
ATOM 594 N N . LYS A 1 73 ? 18.124 -11.964 -5.471 1.00 88.56 73 LYS A N 1
ATOM 595 C CA . LYS A 1 73 ? 17.133 -11.708 -6.526 1.00 88.56 73 LYS A CA 1
ATOM 596 C C . LYS A 1 73 ? 17.508 -10.553 -7.458 1.00 88.56 73 LYS A C 1
ATOM 598 O O . LYS A 1 73 ? 16.715 -10.209 -8.332 1.00 88.56 73 LYS A O 1
ATOM 603 N N . ARG A 1 74 ? 18.706 -9.971 -7.313 1.00 89.25 74 ARG A N 1
ATOM 604 C CA . ARG A 1 74 ? 19.200 -8.819 -8.094 1.00 89.25 74 ARG A CA 1
ATOM 605 C C . ARG A 1 74 ? 18.268 -7.600 -8.039 1.00 89.25 74 ARG A C 1
ATOM 607 O O . ARG A 1 74 ? 18.198 -6.807 -8.977 1.00 89.25 74 ARG A O 1
ATOM 614 N N . ILE A 1 75 ? 17.562 -7.437 -6.926 1.00 87.00 75 ILE A N 1
ATOM 615 C CA . ILE A 1 75 ? 16.717 -6.285 -6.628 1.00 87.00 75 ILE A CA 1
ATOM 616 C C . ILE A 1 75 ? 17.612 -5.181 -6.069 1.00 87.00 75 ILE A C 1
ATOM 618 O O . ILE A 1 75 ? 18.268 -5.338 -5.043 1.00 87.00 75 ILE A O 1
ATOM 622 N N . THR A 1 76 ? 17.633 -4.032 -6.742 1.00 85.12 76 THR A N 1
ATOM 623 C CA . THR A 1 76 ? 18.368 -2.861 -6.255 1.00 85.12 76 THR A CA 1
ATOM 624 C C . THR A 1 76 ? 17.462 -2.023 -5.363 1.00 85.12 76 THR A C 1
ATOM 626 O O . THR A 1 76 ? 16.582 -1.320 -5.859 1.00 85.12 76 THR A O 1
ATOM 629 N N . TRP A 1 77 ? 17.695 -2.069 -4.052 1.00 82.75 77 TRP A N 1
ATOM 630 C CA . TRP A 1 77 ? 17.001 -1.203 -3.103 1.00 82.75 77 TRP A CA 1
ATOM 631 C C . TRP A 1 77 ? 17.548 0.225 -3.173 1.00 82.75 77 TRP A C 1
ATOM 633 O O . TRP A 1 77 ? 18.747 0.449 -3.002 1.00 82.75 77 TRP A O 1
ATOM 643 N N . LYS A 1 78 ? 16.673 1.203 -3.423 1.00 81.12 78 LYS A N 1
ATOM 644 C CA . LYS A 1 78 ? 17.023 2.628 -3.436 1.00 81.12 78 LYS A CA 1
ATOM 645 C C . LYS A 1 78 ? 16.096 3.372 -2.492 1.00 81.12 78 LYS A C 1
ATOM 647 O O . LYS A 1 78 ? 14.881 3.296 -2.636 1.00 81.12 78 LYS A O 1
ATOM 652 N N . THR A 1 79 ? 16.668 4.118 -1.557 1.00 74.56 79 THR A N 1
ATOM 653 C CA . THR A 1 79 ? 15.906 5.090 -0.778 1.00 74.56 79 THR A CA 1
ATOM 654 C C . THR A 1 79 ? 15.767 6.371 -1.590 1.00 74.56 79 THR A C 1
ATOM 656 O O . THR A 1 79 ? 16.687 6.787 -2.301 1.00 74.56 79 THR A O 1
ATOM 659 N N . ASN A 1 80 ? 14.599 7.003 -1.513 1.00 66.44 80 ASN A N 1
ATOM 660 C CA . ASN A 1 80 ? 14.421 8.312 -2.119 1.00 66.44 80 ASN A CA 1
ATOM 661 C C . ASN A 1 80 ? 15.324 9.302 -1.377 1.00 66.44 80 ASN A C 1
ATOM 663 O O . ASN A 1 80 ? 15.261 9.403 -0.151 1.00 66.44 80 ASN A O 1
ATOM 667 N N . ALA A 1 81 ? 16.166 10.034 -2.108 1.00 62.16 81 ALA A N 1
ATOM 668 C CA . ALA A 1 81 ? 16.912 11.132 -1.511 1.00 62.16 81 ALA A CA 1
ATOM 669 C C . ALA A 1 81 ? 15.904 12.143 -0.926 1.00 62.16 81 ALA A C 1
ATOM 671 O O . ALA A 1 81 ? 14.920 12.453 -1.606 1.00 62.16 81 ALA A O 1
ATOM 672 N N . PRO A 1 82 ? 16.136 12.698 0.279 1.00 58.22 82 PRO A N 1
ATOM 673 C CA . PRO A 1 82 ? 15.178 13.563 0.981 1.00 58.22 82 PRO A CA 1
ATOM 674 C C . PRO A 1 82 ? 14.754 14.828 0.205 1.00 58.22 82 PRO A C 1
ATOM 676 O O . PRO A 1 82 ? 13.811 15.500 0.602 1.00 58.22 82 PRO A O 1
ATOM 679 N N . LEU A 1 83 ? 15.416 15.140 -0.917 1.00 51.94 83 LEU A N 1
ATOM 680 C CA . LEU A 1 83 ? 15.156 16.296 -1.785 1.00 51.94 83 LEU A CA 1
ATOM 681 C C . LEU A 1 83 ? 14.763 15.908 -3.229 1.00 51.94 83 LEU A C 1
ATOM 683 O O . LEU A 1 83 ? 14.658 16.764 -4.105 1.00 51.94 83 LEU A O 1
ATOM 687 N N . GLY A 1 84 ? 14.533 14.621 -3.507 1.00 57.50 84 GLY A N 1
ATOM 688 C CA . GLY A 1 84 ? 14.199 14.087 -4.833 1.00 57.50 84 GLY A CA 1
ATOM 689 C C . GLY A 1 84 ? 12.734 14.270 -5.254 1.00 57.50 84 GLY A C 1
ATOM 690 O O . GLY A 1 84 ? 12.135 13.331 -5.773 1.00 57.50 84 GLY A O 1
ATOM 691 N N . ALA A 1 85 ? 12.153 15.458 -5.050 1.00 54.22 85 ALA A N 1
ATOM 692 C CA . ALA A 1 85 ? 10.717 15.729 -5.235 1.00 54.22 85 ALA A CA 1
ATOM 693 C C . ALA A 1 85 ? 10.189 15.482 -6.666 1.00 54.22 85 ALA A C 1
ATOM 695 O O . ALA A 1 85 ? 9.002 15.234 -6.872 1.00 54.22 85 ALA A O 1
ATOM 696 N N . TRP A 1 86 ? 11.062 15.532 -7.677 1.00 59.50 86 TRP A N 1
ATOM 697 C CA . TRP A 1 86 ? 10.666 15.365 -9.079 1.00 59.50 86 TRP A CA 1
ATOM 698 C C . TRP A 1 86 ? 10.273 13.924 -9.439 1.00 59.50 86 TRP A C 1
ATOM 700 O O . TRP A 1 86 ? 9.422 13.727 -10.305 1.00 59.50 86 TRP A O 1
ATOM 710 N N . TRP A 1 87 ? 10.846 12.919 -8.764 1.00 58.41 87 TRP A N 1
ATOM 711 C CA . TRP A 1 87 ? 10.533 11.510 -9.024 1.00 58.41 87 TRP A CA 1
ATOM 712 C C . TRP A 1 87 ? 9.316 11.040 -8.214 1.00 58.41 87 TRP A C 1
ATOM 714 O O . TRP A 1 87 ? 8.555 10.198 -8.679 1.00 58.41 87 TRP A O 1
ATOM 724 N N . SER A 1 88 ? 9.055 11.643 -7.049 1.00 66.81 88 SER A N 1
ATOM 725 C CA . SER A 1 88 ? 8.001 11.217 -6.116 1.00 66.81 88 SER A CA 1
ATOM 726 C C . SER A 1 88 ? 6.578 11.617 -6.516 1.00 66.81 88 SER A C 1
ATOM 728 O O . SER A 1 88 ? 5.624 11.012 -6.032 1.00 66.81 88 SER A O 1
ATOM 730 N N . GLY A 1 89 ? 6.394 12.604 -7.400 1.00 75.69 89 GLY A N 1
ATOM 731 C CA . GLY A 1 89 ? 5.066 13.169 -7.679 1.00 75.69 89 GLY A CA 1
ATOM 732 C C . GLY A 1 89 ? 4.059 12.187 -8.296 1.00 75.69 89 GLY A C 1
ATOM 733 O O . GLY A 1 89 ? 2.854 12.322 -8.078 1.00 75.69 89 GLY A O 1
ATOM 734 N N . PHE A 1 90 ? 4.520 11.187 -9.058 1.00 76.38 90 PHE A N 1
ATOM 735 C CA . PHE A 1 90 ? 3.648 10.119 -9.565 1.00 76.38 90 PHE A CA 1
ATOM 736 C C . PHE A 1 90 ? 3.126 9.234 -8.422 1.00 76.38 90 PHE A C 1
ATOM 738 O O . PHE A 1 90 ? 1.912 9.071 -8.276 1.00 76.38 90 PHE A O 1
ATOM 745 N N . TRP A 1 91 ? 4.036 8.731 -7.585 1.00 77.38 91 TRP A N 1
ATOM 746 C CA . TRP A 1 91 ? 3.718 7.897 -6.428 1.00 77.38 91 TRP A CA 1
ATOM 747 C C . TRP A 1 91 ? 2.832 8.624 -5.427 1.00 77.38 91 TRP A C 1
ATOM 749 O O . TRP A 1 91 ? 1.828 8.074 -4.990 1.00 77.38 91 TRP A O 1
ATOM 759 N N . GLU A 1 92 ? 3.134 9.889 -5.137 1.00 80.62 92 GLU A N 1
ATOM 760 C CA . GLU A 1 92 ? 2.345 10.712 -4.224 1.00 80.62 92 GLU A CA 1
ATOM 761 C C . GLU A 1 92 ? 0.882 10.816 -4.674 1.00 80.62 92 GLU A C 1
ATOM 763 O O . GLU A 1 92 ? -0.032 10.699 -3.858 1.00 80.62 92 GLU A O 1
ATOM 768 N N . ARG A 1 93 ? 0.637 10.990 -5.981 1.00 82.62 93 ARG A N 1
ATOM 769 C CA . ARG A 1 93 ? -0.724 11.031 -6.533 1.00 82.62 93 ARG A CA 1
ATOM 770 C C . ARG A 1 93 ? -1.428 9.683 -6.425 1.00 82.62 93 ARG A C 1
ATOM 772 O O . ARG A 1 93 ? -2.589 9.658 -6.027 1.00 82.62 93 ARG A O 1
ATOM 779 N N . LEU A 1 94 ? -0.746 8.583 -6.746 1.00 81.00 94 LEU A N 1
ATOM 780 C CA . LEU A 1 94 ? -1.321 7.240 -6.643 1.00 81.00 94 LEU A CA 1
ATOM 781 C C . LEU A 1 94 ? -1.678 6.902 -5.189 1.00 81.00 94 LEU A C 1
ATOM 783 O O . LEU A 1 94 ? -2.806 6.511 -4.896 1.00 81.00 94 LEU A O 1
ATOM 787 N N . VAL A 1 95 ? -0.750 7.147 -4.265 1.00 81.31 95 VAL A N 1
ATOM 788 C CA . VAL A 1 95 ? -0.963 6.945 -2.829 1.00 81.31 95 VAL A CA 1
ATOM 789 C C . VAL A 1 95 ? -2.071 7.856 -2.310 1.00 81.31 95 VAL A C 1
ATOM 791 O O . VAL A 1 95 ? -2.887 7.424 -1.496 1.00 81.31 95 VAL A O 1
ATOM 794 N N . ARG A 1 96 ? -2.154 9.104 -2.787 1.00 86.12 96 ARG A N 1
ATOM 795 C CA . ARG A 1 96 ? -3.267 10.003 -2.461 1.00 86.12 96 ARG A CA 1
ATOM 796 C C . ARG A 1 96 ? -4.601 9.410 -2.909 1.00 86.12 96 ARG A C 1
ATOM 798 O O . ARG A 1 96 ? -5.527 9.427 -2.107 1.00 86.12 96 ARG A O 1
ATOM 805 N N . SER A 1 97 ? -4.697 8.845 -4.114 1.00 86.62 97 SER A N 1
ATOM 806 C CA . SER A 1 97 ? -5.919 8.169 -4.573 1.00 86.62 97 SER A CA 1
ATOM 807 C C . SER A 1 97 ? -6.301 7.000 -3.666 1.00 86.62 97 SER A C 1
ATOM 809 O O . SER A 1 97 ? -7.450 6.926 -3.240 1.00 86.62 97 SER A O 1
ATOM 811 N N . VAL A 1 98 ? -5.343 6.148 -3.284 1.00 86.19 98 VAL A N 1
ATOM 812 C CA . VAL A 1 98 ? -5.579 5.042 -2.336 1.00 86.19 98 VAL A CA 1
ATOM 813 C C . VAL A 1 98 ? -6.081 5.576 -0.988 1.00 86.19 98 VAL A C 1
ATOM 815 O O . VAL A 1 98 ? -7.136 5.160 -0.508 1.00 86.19 98 VAL A O 1
ATOM 818 N N . LYS A 1 99 ? -5.376 6.556 -0.402 1.00 84.00 99 LYS A N 1
ATOM 819 C CA . LYS A 1 99 ? -5.738 7.203 0.875 1.00 84.00 99 LYS A CA 1
ATOM 820 C C . LYS A 1 99 ? -7.142 7.803 0.826 1.00 84.00 99 LYS A C 1
ATOM 822 O O . LYS A 1 99 ? -7.920 7.641 1.766 1.00 84.00 99 LYS A O 1
ATOM 827 N N . SER A 1 100 ? -7.474 8.492 -0.262 1.00 88.00 100 SER A N 1
ATOM 828 C CA . SER A 1 100 ? -8.787 9.097 -0.464 1.00 88.00 100 SER A CA 1
ATOM 829 C C . SER A 1 100 ? -9.891 8.050 -0.594 1.00 88.00 100 SER A C 1
ATOM 831 O O . SER A 1 100 ? -10.938 8.228 0.024 1.00 88.00 100 SER A O 1
ATOM 833 N N . SER A 1 101 ? -9.671 6.964 -1.338 1.00 89.31 101 SER A N 1
ATOM 834 C CA . SER A 1 101 ? -10.652 5.883 -1.488 1.00 89.31 101 SER A CA 1
ATOM 835 C C . SER A 1 101 ? -10.928 5.181 -0.160 1.00 89.31 101 SER A C 1
ATOM 837 O O . SER A 1 101 ? -12.083 5.111 0.253 1.00 89.31 101 SER A O 1
ATOM 839 N N . VAL A 1 102 ? -9.880 4.776 0.566 1.00 87.31 102 VAL A N 1
ATOM 840 C CA . VAL A 1 102 ? -10.019 4.136 1.887 1.00 87.31 102 VAL A CA 1
ATOM 841 C C . VAL A 1 102 ? -10.774 5.050 2.853 1.00 87.31 102 VAL A C 1
ATOM 843 O O . VAL A 1 102 ? -11.758 4.634 3.460 1.00 87.31 102 VAL A O 1
ATOM 846 N N . LYS A 1 103 ? -10.390 6.332 2.945 1.00 84.69 103 LYS A N 1
ATOM 847 C CA . LYS A 1 103 ? -11.053 7.292 3.843 1.00 84.69 103 LYS A CA 1
ATOM 848 C C . LYS A 1 103 ? -12.529 7.512 3.493 1.00 84.69 103 LYS A C 1
ATOM 850 O O . LYS A 1 103 ? -13.342 7.706 4.394 1.00 84.69 103 LYS A O 1
ATOM 855 N N . ARG A 1 104 ? -12.882 7.504 2.202 1.00 87.62 104 ARG A N 1
ATOM 856 C CA . ARG A 1 104 ? -14.276 7.650 1.751 1.00 87.62 104 ARG A CA 1
ATOM 857 C C . ARG A 1 104 ? -15.126 6.432 2.099 1.00 87.62 104 ARG A C 1
ATOM 859 O O . ARG A 1 104 ? -16.275 6.630 2.472 1.00 87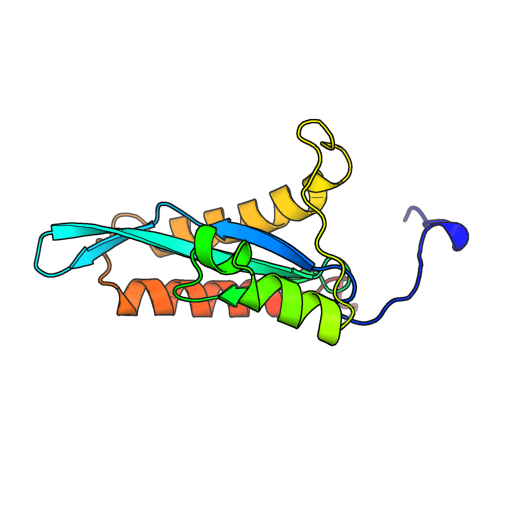.62 104 ARG A O 1
ATOM 866 N N . ILE A 1 105 ? -14.570 5.225 1.995 1.00 87.12 105 ILE A N 1
ATOM 867 C CA . ILE A 1 105 ? -15.277 3.982 2.333 1.00 87.12 105 ILE A CA 1
ATOM 868 C C . ILE A 1 105 ? -15.459 3.861 3.850 1.00 87.12 105 ILE A C 1
ATOM 870 O O . ILE A 1 105 ? -16.567 3.614 4.312 1.00 87.12 105 ILE A O 1
ATOM 874 N N . MET A 1 106 ? -14.405 4.113 4.636 1.00 84.19 106 MET A N 1
ATOM 875 C CA . MET A 1 106 ? -14.484 4.048 6.103 1.00 84.19 106 MET A CA 1
ATOM 876 C C . MET A 1 106 ? -15.442 5.097 6.691 1.00 84.19 106 MET A C 1
ATOM 878 O O . MET A 1 106 ? -16.141 4.836 7.669 1.00 84.19 106 MET A O 1
ATOM 882 N N . GLY A 1 107 ? -15.486 6.305 6.118 1.00 82.75 107 GLY A N 1
ATOM 883 C CA . GLY A 1 107 ? -16.364 7.375 6.591 1.00 82.75 107 GLY A CA 1
ATOM 884 C C . GLY A 1 107 ? -16.145 7.705 8.074 1.00 82.75 107 GLY A C 1
ATOM 885 O O . GLY A 1 107 ? -15.058 8.125 8.468 1.00 82.75 107 GLY A O 1
ATOM 886 N N . LYS A 1 108 ? -17.199 7.552 8.887 1.00 76.00 108 LYS A N 1
ATOM 887 C CA . LYS A 1 108 ? -17.163 7.686 10.360 1.00 76.00 108 LYS A CA 1
ATOM 888 C C . LYS A 1 108 ? -17.271 6.337 11.085 1.00 76.00 108 LYS A C 1
ATOM 890 O O . LYS A 1 108 ? -17.422 6.326 12.303 1.00 76.00 108 LYS A O 1
ATOM 895 N N . ALA A 1 109 ? -17.277 5.226 10.350 1.00 77.88 109 ALA A N 1
ATOM 896 C CA . ALA A 1 109 ? -17.445 3.907 10.934 1.00 77.88 109 ALA A CA 1
ATOM 897 C C . ALA A 1 109 ? -16.164 3.478 11.657 1.00 77.88 109 ALA A C 1
ATOM 899 O O . ALA A 1 109 ? -15.058 3.630 11.136 1.00 77.88 109 ALA A O 1
ATOM 900 N N . ALA A 1 110 ? -16.336 2.922 12.852 1.00 78.12 110 ALA A N 1
ATOM 901 C CA . ALA A 1 110 ? -15.304 2.140 13.505 1.00 78.12 110 ALA A CA 1
ATOM 902 C C . ALA A 1 110 ? -15.321 0.734 12.901 1.00 78.12 110 ALA A C 1
ATOM 904 O O . ALA A 1 110 ? -16.318 0.022 13.014 1.00 78.12 110 ALA A O 1
ATOM 905 N N . LEU A 1 111 ? -14.242 0.366 12.215 1.00 83.88 111 LEU A N 1
ATOM 906 C CA . LEU A 1 111 ? -14.088 -0.952 11.608 1.00 83.88 111 LEU A CA 1
ATOM 907 C C . LEU A 1 111 ? -13.225 -1.831 12.505 1.00 83.88 111 LEU A C 1
ATOM 909 O O . LEU A 1 111 ? -12.285 -1.337 13.126 1.00 83.88 111 LEU A O 1
ATOM 913 N N . ASN A 1 112 ? -13.511 -3.130 12.540 1.00 88.44 112 ASN A N 1
ATOM 914 C CA . ASN A 1 112 ? -12.561 -4.095 13.082 1.00 88.44 112 ASN A CA 1
ATOM 915 C C . ASN A 1 112 ? -11.422 -4.346 12.069 1.00 88.44 112 ASN A C 1
ATOM 917 O O . ASN A 1 112 ? -11.442 -3.847 10.941 1.00 88.44 112 ASN A O 1
ATOM 921 N N . TYR A 1 113 ? -10.414 -5.121 12.469 1.00 84.69 113 TYR A N 1
ATOM 922 C CA . TYR A 1 113 ? -9.256 -5.406 11.618 1.00 84.69 113 TYR A CA 1
ATOM 923 C C . TYR A 1 113 ? -9.623 -6.071 10.278 1.00 84.69 113 TYR A C 1
ATOM 925 O O . TYR A 1 113 ? -9.094 -5.683 9.238 1.00 84.69 113 TYR A O 1
ATOM 933 N N . TRP A 1 114 ? -10.536 -7.043 10.291 1.00 87.56 114 TRP A N 1
ATOM 934 C CA . TRP A 1 114 ? -10.930 -7.805 9.102 1.00 87.56 114 TRP A CA 1
ATOM 935 C C . TRP A 1 114 ? -11.728 -6.960 8.111 1.00 87.56 114 TRP A C 1
ATOM 937 O O . TRP A 1 114 ? -11.507 -7.032 6.900 1.00 87.56 114 TRP A O 1
ATOM 947 N N . ASP A 1 115 ? -12.615 -6.109 8.623 1.00 88.44 115 ASP A N 1
ATOM 948 C CA . ASP A 1 115 ? -13.370 -5.164 7.805 1.00 88.44 115 ASP A CA 1
ATOM 949 C C . ASP A 1 115 ? -12.423 -4.140 7.170 1.00 88.44 115 ASP A C 1
ATOM 951 O O . ASP A 1 115 ? -12.524 -3.846 5.979 1.00 88.44 115 ASP A O 1
ATOM 955 N N . LEU A 1 116 ? -11.444 -3.641 7.935 1.00 86.94 116 LEU A N 1
ATOM 956 C CA . LEU A 1 116 ? -10.418 -2.739 7.415 1.00 86.94 116 LEU A CA 1
ATOM 957 C C . LEU A 1 116 ? -9.577 -3.408 6.319 1.00 86.94 116 LEU A C 1
ATOM 959 O O . LEU A 1 116 ? -9.313 -2.798 5.281 1.00 86.94 116 LEU A O 1
ATOM 963 N N . GLU A 1 117 ? -9.164 -4.658 6.534 1.00 86.62 117 GLU A N 1
ATOM 964 C CA . GLU A 1 117 ? -8.448 -5.439 5.528 1.00 86.62 117 GLU A CA 1
ATOM 965 C C . GLU A 1 117 ? -9.277 -5.595 4.247 1.00 86.62 117 GLU A C 1
ATOM 967 O O . GLU A 1 117 ? -8.743 -5.422 3.147 1.00 86.62 117 GLU A O 1
ATOM 972 N N . THR A 1 118 ? -10.574 -5.867 4.386 1.00 90.38 118 THR A N 1
ATOM 973 C CA . THR A 1 118 ? -11.502 -6.026 3.261 1.00 90.38 118 THR A CA 1
ATOM 974 C C . THR A 1 118 ? -11.627 -4.738 2.456 1.00 90.38 118 THR A C 1
ATOM 976 O O . THR A 1 118 ? -11.436 -4.757 1.242 1.00 90.38 118 THR A O 1
ATOM 979 N N . VAL A 1 119 ? -11.818 -3.594 3.119 1.00 89.50 119 VAL A N 1
ATOM 980 C CA . VAL A 1 119 ? -11.859 -2.280 2.453 1.00 89.50 119 VAL A CA 1
ATOM 981 C C . VAL A 1 119 ? -10.595 -2.037 1.628 1.00 89.50 119 VAL A C 1
ATOM 983 O O . VAL A 1 119 ? -10.649 -1.520 0.513 1.00 89.50 119 VAL A O 1
ATOM 986 N N . VAL A 1 120 ? -9.433 -2.421 2.150 1.00 88.19 120 VAL A N 1
ATOM 987 C CA . VAL A 1 120 ? -8.162 -2.229 1.445 1.00 88.19 120 VAL A CA 1
ATOM 988 C C . VAL A 1 120 ? -8.038 -3.170 0.242 1.00 88.19 120 VAL A C 1
ATOM 990 O O . VAL A 1 120 ? -7.496 -2.751 -0.780 1.00 88.19 120 VAL A O 1
ATOM 993 N N . ILE A 1 121 ? -8.566 -4.400 0.319 1.00 89.56 121 ILE A N 1
ATOM 994 C CA . ILE A 1 121 ? -8.670 -5.316 -0.837 1.00 89.56 121 ILE A CA 1
ATOM 995 C C . ILE A 1 121 ? -9.506 -4.684 -1.941 1.00 89.56 121 ILE A C 1
ATOM 997 O O . ILE A 1 121 ? -9.100 -4.683 -3.101 1.00 89.56 121 ILE A O 1
ATOM 1001 N N . GLU A 1 122 ? -10.664 -4.138 -1.587 1.00 91.06 122 GLU A N 1
ATOM 1002 C CA . GLU A 1 122 ? -11.569 -3.524 -2.555 1.00 91.06 122 GLU A CA 1
ATOM 1003 C C . GLU A 1 122 ? -10.926 -2.307 -3.216 1.00 91.06 122 GLU A C 1
ATOM 1005 O O . GLU A 1 122 ? -10.970 -2.162 -4.437 1.00 91.06 122 GLU A O 1
ATOM 1010 N N . VAL A 1 123 ? -10.252 -1.458 -2.433 1.00 88.94 123 VAL A N 1
ATOM 1011 C CA . VAL A 1 123 ? -9.512 -0.317 -2.981 1.00 88.94 123 VAL A CA 1
ATOM 1012 C C . VAL A 1 123 ? -8.381 -0.773 -3.901 1.00 88.94 123 VAL A C 1
ATOM 1014 O O . VAL A 1 123 ? -8.210 -0.177 -4.962 1.00 88.94 123 VAL A O 1
ATOM 1017 N N . GLU A 1 124 ? -7.635 -1.823 -3.547 1.00 89.00 124 GLU A N 1
ATOM 1018 C CA . GLU A 1 124 ? -6.624 -2.406 -4.438 1.00 89.00 124 GLU A CA 1
ATOM 1019 C C . GLU A 1 124 ? -7.252 -2.840 -5.768 1.00 89.00 124 GLU A C 1
ATOM 1021 O O . GLU A 1 124 ? -6.745 -2.485 -6.833 1.00 89.00 124 GLU A O 1
ATOM 1026 N N . ALA A 1 125 ? -8.366 -3.574 -5.714 1.00 89.19 125 ALA A N 1
ATOM 1027 C CA . ALA A 1 125 ? -9.060 -4.052 -6.902 1.00 89.19 125 ALA A CA 1
ATOM 1028 C C . ALA A 1 125 ? -9.526 -2.890 -7.794 1.00 89.19 125 ALA A C 1
ATOM 1030 O O . ALA A 1 125 ? -9.274 -2.919 -8.995 1.00 89.19 125 ALA A O 1
ATOM 1031 N N . ILE A 1 126 ? -10.112 -1.838 -7.209 1.00 87.56 126 ILE A N 1
ATOM 1032 C CA . ILE A 1 126 ? -10.587 -0.643 -7.930 1.00 87.56 126 ILE A CA 1
ATOM 1033 C C . ILE A 1 126 ? -9.433 0.105 -8.610 1.00 87.56 126 ILE A C 1
ATOM 1035 O O . ILE A 1 126 ? -9.553 0.553 -9.755 1.00 87.56 126 ILE A O 1
ATOM 1039 N N . ILE A 1 127 ? -8.308 0.274 -7.910 1.00 84.06 127 ILE A N 1
ATOM 1040 C CA . ILE A 1 127 ? -7.136 0.959 -8.467 1.00 84.06 127 ILE A CA 1
ATOM 1041 C C . ILE A 1 127 ? -6.550 0.152 -9.628 1.00 84.06 127 ILE A C 1
ATOM 1043 O O . ILE A 1 127 ? -6.219 0.735 -10.658 1.00 84.06 127 ILE A O 1
ATOM 1047 N N . ASN A 1 128 ? -6.486 -1.173 -9.492 1.00 86.25 128 ASN A N 1
ATOM 1048 C CA . ASN A 1 128 ? -5.957 -2.063 -10.524 1.00 86.25 128 ASN A CA 1
ATOM 1049 C C . ASN A 1 128 ? -6.907 -2.247 -11.717 1.00 86.25 128 ASN A C 1
ATOM 1051 O O . ASN A 1 128 ? -6.444 -2.515 -12.820 1.00 86.25 128 ASN A O 1
ATOM 1055 N N . SER A 1 129 ? -8.219 -2.082 -11.528 1.00 84.38 129 SER A N 1
ATOM 1056 C CA . SER A 1 129 ? -9.208 -2.161 -12.610 1.00 84.38 129 SER A CA 1
ATOM 1057 C C . SER A 1 129 ? -9.408 -0.839 -13.357 1.00 84.38 129 SER A C 1
ATOM 1059 O O . SER A 1 129 ? -10.171 -0.794 -14.318 1.00 84.38 129 SER A O 1
ATOM 1061 N N . SER A 1 130 ? -8.782 0.255 -12.911 1.00 73.69 130 SER A N 1
ATOM 1062 C CA . SER A 1 130 ? -8.926 1.570 -13.541 1.00 73.69 130 SER A CA 1
ATOM 1063 C C . SER A 1 130 ? -8.084 1.642 -14.825 1.00 73.69 130 SER A C 1
ATOM 1065 O O . SER A 1 130 ? -6.854 1.578 -14.736 1.00 73.69 130 SER A O 1
ATOM 1067 N N . PRO A 1 131 ? -8.695 1.798 -16.016 1.00 63.12 131 PRO A N 1
ATOM 1068 C CA . PRO A 1 131 ? -7.962 1.753 -17.276 1.00 63.12 131 PRO A CA 1
ATOM 1069 C C . PRO A 1 131 ? -6.940 2.896 -17.377 1.00 63.12 131 PRO A C 1
ATOM 1071 O O . PRO A 1 131 ? -7.202 4.044 -17.011 1.00 63.12 131 PRO A O 1
ATOM 1074 N N . LEU A 1 132 ? -5.740 2.565 -17.865 1.00 62.97 132 LEU A N 1
ATOM 1075 C CA . LEU A 1 132 ? -4.623 3.509 -18.005 1.00 62.97 132 LEU A CA 1
ATOM 1076 C C . LEU A 1 132 ? -4.825 4.502 -19.156 1.00 62.97 132 LEU A C 1
ATOM 1078 O O . LEU A 1 132 ? -4.234 5.584 -19.144 1.00 62.97 132 LEU A O 1
ATOM 1082 N N . THR A 1 133 ? -5.655 4.130 -20.128 1.00 58.97 133 THR A N 1
ATOM 1083 C CA . THR A 1 133 ? -5.977 4.889 -21.336 1.00 58.97 133 THR A CA 1
ATOM 1084 C C . THR A 1 133 ? -7.490 4.940 -21.520 1.00 58.97 133 THR A C 1
ATOM 1086 O O . THR A 1 133 ? -8.205 4.081 -21.005 1.00 58.97 133 THR A O 1
ATOM 1089 N N . TYR A 1 134 ? -7.984 5.934 -22.264 1.00 56.12 134 TYR A N 1
ATOM 1090 C CA . TYR A 1 134 ? -9.340 5.855 -22.807 1.00 56.12 134 TYR A CA 1
ATOM 1091 C C . TYR A 1 134 ? -9.449 4.552 -23.603 1.00 56.12 134 TYR A C 1
ATOM 1093 O O . TYR A 1 134 ? -8.547 4.228 -24.379 1.00 56.12 134 TYR A O 1
ATOM 1101 N N . GLN A 1 135 ? -10.492 3.774 -23.335 1.00 57.06 135 GLN A N 1
ATOM 1102 C CA . GLN A 1 135 ? -10.875 2.698 -24.231 1.00 57.06 135 GLN A CA 1
ATOM 1103 C C . GLN A 1 135 ? -11.805 3.350 -25.247 1.00 57.06 135 GLN A C 1
ATOM 1105 O O . GLN A 1 135 ? -12.857 3.855 -24.860 1.00 57.06 135 GLN A O 1
ATOM 1110 N N . ASP A 1 136 ? -11.340 3.468 -26.488 1.00 56.09 136 ASP A N 1
ATOM 1111 C CA . ASP A 1 136 ? -12.216 3.841 -27.593 1.00 56.09 136 ASP A CA 1
ATOM 1112 C C . ASP A 1 136 ? -13.181 2.663 -27.823 1.00 56.09 136 ASP A C 1
ATOM 1114 O O . ASP A 1 136 ? -12.731 1.513 -27.870 1.00 56.09 136 ASP A O 1
ATOM 1118 N N . ASP A 1 137 ? -14.482 2.960 -27.885 1.00 53.28 137 ASP A N 1
ATOM 1119 C CA . ASP A 1 137 ? -15.553 1.998 -28.198 1.00 53.28 137 ASP A CA 1
ATOM 1120 C C . ASP A 1 137 ? -15.518 1.553 -29.672 1.00 53.28 137 ASP A C 1
ATOM 1122 O O . ASP A 1 137 ? -15.241 2.404 -30.555 1.00 53.28 137 ASP A O 1
#

Radius of gyration: 17.43 Å; chains: 1; bounding box: 38×29×51 Å

Foldseek 3Di:
DPDDPPVVDDDDDWPPDKDKDKDDQDWAADPNDIDGDIWIWIATPRLRAIDIDPPDDPVNCVDPVVVVVCVVVVNDDDDQDPPNVVVCPVVVVSVVQLNVQLCVVCPVPRHHPVVSVVSSVVSSVVSNPDDPDDDDD

Organism: Araneus ventricosus (NCBI:txid182803)

Sequence (137 aa):
MAYLLPDRIRETSPFAVTGLDYLGPLYYDEKSESRKSYILLFTCAVTREMKKGFNVLDHSLNSEECRHYFSEKRITWKTNAPLGAWWSGFWERLVRSVKSSVKRIMGKAALNYWDLETVVIEVEAIINSSPLTYQDD

Secondary structure (DSSP, 8-state):
--PPPGGG-----TTSSEEEEEEEEEEEEETTEEEEEEEEEEEETTT--EEEESS--HHHHTSHHHHHHHHHTT----PPPTT-HHHHHHHHHHHHHHHHHHHHHHTT----HHHHHHHHHHHHHHHHTS-SS----

pLDDT: mean 78.12, std 12.13, range [37.12, 92.31]

InterPro domains:
  IPR012337 Ribonuclease H-like superfamily [SSF53098] (9-133)
  IPR036397 Ribonuclease H superfamily [G3DSA:3.30.420.10] (58-136)